Protein AF-A0A2N5T5N6-F1 (afdb_monomer)

Solvent-accessible surface area (backbone atoms only — not comparable to full-atom values): 8815 Å² total; per-residue (Å²): 137,84,84,82,79,84,89,79,80,80,78,69,51,73,65,47,56,60,68,66,46,75,82,72,78,48,82,56,58,62,47,52,54,48,45,58,72,70,73,64,85,73,50,78,61,53,68,69,65,66,60,52,69,63,58,55,35,62,75,42,26,85,84,35,52,71,59,26,54,51,48,46,58,64,70,64,47,75,93,48,69,63,63,57,53,49,49,51,50,44,42,47,51,59,63,67,60,83,49,94,79,66,52,72,66,58,48,51,51,51,34,51,52,53,48,43,59,73,72,62,58,80,47,61,76,92,41,31,66,58,39,53,53,52,59,53,54,65,59,70,81,108

Structure (mmCIF, N/CA/C/O backbone):
data_AF-A0A2N5T5N6-F1
#
_entry.id   AF-A0A2N5T5N6-F1
#
loop_
_atom_site.group_PDB
_atom_site.id
_atom_site.type_symbol
_atom_site.label_atom_id
_atom_site.label_alt_id
_atom_site.label_comp_id
_atom_site.label_asym_id
_atom_site.label_entity_id
_atom_site.label_seq_id
_atom_site.pdbx_PDB_ins_code
_atom_site.Cartn_x
_atom_site.Cartn_y
_atom_site.Cartn_z
_atom_site.occupancy
_atom_site.B_iso_or_equiv
_atom_site.auth_seq_id
_atom_site.auth_comp_id
_atom_site.auth_asym_id
_atom_site.auth_atom_id
_atom_site.pdbx_PDB_model_num
ATOM 1 N N . MET A 1 1 ? 8.118 60.841 33.331 1.00 36.66 1 MET A N 1
ATOM 2 C CA . MET A 1 1 ? 7.098 59.845 33.712 1.00 36.66 1 MET A CA 1
ATOM 3 C C . MET A 1 1 ? 7.706 58.481 33.423 1.00 36.66 1 MET A C 1
ATOM 5 O O . MET A 1 1 ? 7.815 58.103 32.266 1.00 36.66 1 MET A O 1
ATOM 9 N N . VAL A 1 2 ? 8.287 57.863 34.452 1.00 37.25 2 VAL A N 1
ATOM 10 C CA . VAL A 1 2 ? 9.005 56.582 34.370 1.00 37.25 2 VAL A CA 1
ATOM 11 C C . VAL A 1 2 ? 7.956 55.481 34.451 1.00 37.25 2 VAL A C 1
ATOM 13 O O . VAL A 1 2 ? 7.174 55.461 35.395 1.00 37.25 2 VAL A O 1
ATOM 16 N N . ILE A 1 3 ? 7.891 54.627 33.433 1.00 42.53 3 ILE A N 1
ATOM 17 C CA . ILE A 1 3 ? 7.016 53.455 33.437 1.00 42.53 3 ILE A CA 1
ATOM 18 C C . ILE A 1 3 ? 7.839 52.313 34.024 1.00 42.53 3 ILE A C 1
ATOM 20 O O . ILE A 1 3 ? 8.771 51.820 33.392 1.00 42.53 3 ILE A O 1
ATOM 24 N N . GLU A 1 4 ? 7.523 51.952 35.263 1.00 42.72 4 GLU A N 1
ATOM 25 C CA . GLU A 1 4 ? 8.100 50.798 35.944 1.00 42.72 4 GLU A CA 1
ATOM 26 C C . GLU A 1 4 ? 7.680 49.502 35.234 1.00 42.72 4 GLU A C 1
ATOM 28 O O . GLU A 1 4 ? 6.503 49.285 34.935 1.00 42.72 4 GLU A O 1
ATOM 33 N N . LYS A 1 5 ? 8.664 48.641 34.951 1.00 43.38 5 LYS A N 1
ATOM 34 C CA . LYS A 1 5 ? 8.473 47.301 34.384 1.00 43.38 5 LYS A CA 1
ATOM 35 C C . LYS A 1 5 ? 8.088 46.334 35.518 1.00 43.38 5 LYS A C 1
ATOM 37 O O . LYS A 1 5 ? 8.845 46.245 36.483 1.00 43.38 5 LYS A O 1
ATOM 42 N N . PRO A 1 6 ? 6.967 45.592 35.424 1.00 53.38 6 PRO A N 1
ATOM 43 C CA . PRO A 1 6 ? 6.570 44.658 36.473 1.00 53.38 6 PRO A CA 1
ATOM 44 C C . PRO A 1 6 ? 7.545 43.464 36.567 1.00 53.38 6 PRO A C 1
ATOM 46 O O . PRO A 1 6 ? 8.034 42.996 35.533 1.00 53.38 6 PRO A O 1
ATOM 49 N N . PRO A 1 7 ? 7.833 42.953 37.780 1.00 51.59 7 PRO A N 1
ATOM 50 C CA . PRO A 1 7 ? 8.706 41.805 37.982 1.00 51.59 7 PRO A CA 1
ATOM 51 C C . PRO A 1 7 ? 7.898 40.500 37.942 1.00 51.59 7 PRO A C 1
ATOM 53 O O . PRO A 1 7 ? 6.912 40.360 38.662 1.00 51.59 7 PRO A O 1
ATOM 56 N N . GLY A 1 8 ? 8.340 39.520 37.150 1.00 46.41 8 GLY A N 1
ATOM 57 C CA . GLY A 1 8 ? 7.855 38.141 37.278 1.00 46.41 8 GLY A CA 1
ATOM 58 C C . GLY A 1 8 ? 7.792 37.347 35.975 1.00 46.41 8 GLY A C 1
ATOM 59 O O . GLY A 1 8 ? 6.842 37.493 35.220 1.00 46.41 8 GLY A O 1
ATOM 60 N N . ALA A 1 9 ? 8.788 36.472 35.796 1.00 52.00 9 ALA A N 1
ATOM 61 C CA . ALA A 1 9 ? 8.802 35.262 34.964 1.00 52.00 9 ALA A CA 1
ATOM 62 C C . ALA A 1 9 ? 8.437 35.405 33.469 1.00 52.00 9 ALA A C 1
ATOM 64 O O . ALA A 1 9 ? 7.303 35.200 33.047 1.00 52.00 9 ALA A O 1
ATOM 65 N N . GLU A 1 10 ? 9.460 35.637 32.645 1.00 56.22 10 GLU A N 1
ATOM 66 C CA . GLU A 1 10 ? 9.452 35.217 31.239 1.00 56.22 10 GLU A CA 1
ATOM 67 C C . GLU A 1 10 ? 9.264 33.683 31.200 1.00 56.22 10 GLU A C 1
ATOM 69 O O . GLU A 1 10 ? 10.015 32.993 31.899 1.00 56.22 10 GLU A O 1
ATOM 74 N N . PRO A 1 11 ? 8.321 33.106 30.429 1.00 50.06 11 PRO A N 1
ATOM 75 C CA . PRO A 1 11 ? 8.304 31.665 30.225 1.00 50.06 11 PRO A CA 1
ATOM 76 C C . PRO A 1 11 ? 9.549 31.288 29.417 1.00 50.06 11 PRO A C 1
ATOM 78 O O . PRO A 1 11 ? 9.634 31.489 28.203 1.00 50.06 11 PRO A O 1
ATOM 81 N N . ALA A 1 12 ? 10.551 30.788 30.132 1.00 61.00 12 ALA A N 1
ATOM 82 C CA . ALA A 1 12 ? 11.752 30.231 29.558 1.00 61.00 12 ALA A CA 1
ATOM 83 C C . ALA A 1 12 ? 11.351 28.976 28.782 1.00 61.00 12 ALA A C 1
ATOM 85 O O . ALA A 1 12 ? 10.995 27.969 29.366 1.00 61.00 12 ALA A O 1
ATOM 86 N N . SER A 1 13 ? 11.448 29.016 27.457 1.00 69.38 13 SER A N 1
ATOM 87 C CA . SER A 1 13 ? 11.182 27.875 26.575 1.00 69.38 13 SER A CA 1
ATOM 88 C C . SER A 1 13 ? 9.706 27.573 26.289 1.00 69.38 13 SER A C 1
ATOM 90 O O . SER A 1 13 ? 8.834 27.523 27.152 1.00 69.38 13 SER A O 1
ATOM 92 N N . ILE A 1 14 ? 9.459 27.250 25.017 1.00 63.78 14 ILE A N 1
ATOM 93 C CA . ILE A 1 14 ? 8.209 26.665 24.509 1.00 63.78 14 ILE A CA 1
ATOM 94 C C . ILE A 1 14 ? 7.815 25.418 25.317 1.00 63.78 14 ILE A C 1
ATOM 96 O O . ILE A 1 14 ? 6.632 25.127 25.464 1.00 63.78 14 ILE A O 1
ATOM 100 N N . LEU A 1 15 ? 8.794 24.697 25.870 1.00 71.12 15 LEU A N 1
ATOM 101 C CA . LEU A 1 15 ? 8.555 23.529 26.715 1.00 71.12 15 LEU A CA 1
ATOM 102 C C . LEU A 1 15 ? 7.877 23.889 28.043 1.00 71.12 15 LEU A C 1
ATOM 104 O O . LEU A 1 15 ? 6.982 23.154 28.449 1.00 71.12 15 LEU A O 1
ATOM 108 N N . ASP A 1 16 ? 8.210 25.024 28.665 1.00 67.75 16 ASP A N 1
ATOM 109 C CA . ASP A 1 16 ? 7.529 25.479 29.887 1.00 67.75 16 ASP A CA 1
ATOM 110 C C . ASP A 1 16 ? 6.111 25.965 29.583 1.00 67.75 16 ASP A C 1
ATOM 112 O O . ASP A 1 16 ? 5.202 25.755 30.386 1.00 67.75 16 ASP A O 1
ATOM 116 N N . LEU A 1 17 ? 5.888 26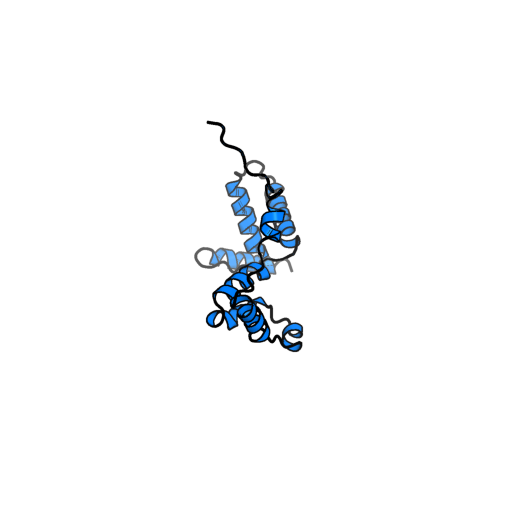.548 28.399 1.00 67.25 17 LEU A N 1
ATOM 117 C CA . LEU A 1 17 ? 4.550 26.920 27.929 1.00 67.25 17 LEU A CA 1
ATOM 118 C C . LEU A 1 17 ? 3.666 25.680 27.708 1.00 67.25 17 LEU A C 1
ATOM 120 O O . LEU A 1 17 ? 2.494 25.677 28.079 1.00 67.25 17 LEU A O 1
ATOM 124 N N . LEU A 1 18 ? 4.232 24.621 27.120 1.00 66.75 18 LEU A N 1
ATOM 125 C CA . LEU A 1 18 ? 3.540 23.350 26.897 1.00 66.75 18 LEU A CA 1
ATOM 126 C C . LEU A 1 18 ? 3.300 22.589 28.207 1.00 66.75 18 LEU A C 1
ATOM 128 O O . LEU A 1 18 ? 2.238 21.997 28.371 1.00 66.75 18 LEU A O 1
ATOM 132 N N . ALA A 1 19 ? 4.253 22.628 29.141 1.00 70.62 19 ALA A N 1
ATOM 133 C CA . ALA A 1 19 ? 4.139 21.981 30.447 1.00 70.62 19 ALA A CA 1
ATOM 134 C C . ALA A 1 19 ? 3.182 22.719 31.397 1.00 70.62 19 ALA A C 1
ATOM 136 O O . ALA A 1 19 ? 2.506 22.087 32.205 1.00 70.62 19 ALA A O 1
ATOM 137 N N . SER A 1 20 ? 3.099 24.049 31.283 1.00 59.50 20 SER A N 1
ATOM 138 C CA . SER A 1 20 ? 2.166 24.882 32.052 1.00 59.50 20 SER A CA 1
ATOM 139 C C . SER A 1 20 ? 0.759 24.889 31.469 1.00 59.50 20 SER A C 1
ATOM 141 O O . SER A 1 20 ? -0.137 25.455 32.089 1.00 59.50 20 SER A O 1
ATOM 143 N N . HIS A 1 21 ? 0.546 24.284 30.295 1.00 61.56 21 HIS A N 1
ATOM 144 C CA . HIS A 1 21 ? -0.795 24.014 29.812 1.00 61.56 21 HIS A CA 1
ATOM 145 C C . HIS A 1 21 ? -1.385 22.944 30.735 1.00 61.56 21 HIS A C 1
ATOM 147 O O . HIS A 1 21 ? -0.949 21.790 30.672 1.00 61.56 21 HIS A O 1
ATOM 153 N N . PRO A 1 22 ? -2.354 23.277 31.610 1.00 47.81 22 PRO A N 1
ATOM 154 C CA . PRO A 1 22 ? -3.086 22.221 32.272 1.00 47.81 22 PRO A CA 1
ATOM 155 C C . PRO A 1 22 ? -3.689 21.398 31.144 1.00 47.81 22 PRO A C 1
ATOM 157 O O . PRO A 1 22 ? -4.334 21.951 30.250 1.00 47.81 22 PRO A O 1
ATOM 160 N N . HIS A 1 23 ? -3.422 20.092 31.145 1.00 52.78 23 HIS A N 1
ATOM 161 C CA . HIS A 1 23 ? -4.158 19.161 30.315 1.00 52.78 23 HIS A CA 1
ATOM 162 C C . HIS A 1 23 ? -5.612 19.324 30.739 1.00 52.78 23 HIS A C 1
ATOM 164 O O . HIS A 1 23 ? -6.061 18.787 31.751 1.00 52.78 23 HIS A O 1
ATOM 170 N N . GLN A 1 24 ? -6.326 20.200 30.039 1.00 45.50 24 GLN A N 1
ATOM 171 C CA . GLN A 1 24 ? -7.753 20.309 30.147 1.00 45.50 24 GLN A CA 1
ATOM 172 C C . GLN A 1 24 ? -8.209 19.014 29.508 1.00 45.50 24 GLN A C 1
ATOM 174 O O . GLN A 1 24 ? -8.362 18.958 28.290 1.00 45.50 24 GLN A O 1
ATOM 179 N N . SER A 1 25 ? -8.303 17.963 30.329 1.00 48.91 25 SER A N 1
ATOM 180 C CA . SER A 1 25 ? -8.919 16.693 29.991 1.00 48.91 25 SER A CA 1
ATOM 181 C C . SER A 1 25 ? -10.340 17.017 29.590 1.00 48.91 25 SER A C 1
ATOM 183 O O . SER A 1 25 ? -11.276 17.070 30.391 1.00 48.91 25 SER A O 1
ATOM 185 N N . THR A 1 26 ? -10.475 17.400 28.328 1.00 38.91 26 THR A N 1
ATOM 186 C CA . THR A 1 26 ? -11.751 17.711 27.735 1.00 38.91 26 THR A CA 1
ATOM 187 C C . THR A 1 26 ? -12.543 16.408 27.752 1.00 38.91 26 THR A C 1
ATOM 189 O O . THR A 1 26 ? -11.965 15.319 27.668 1.00 38.91 26 THR A O 1
ATOM 192 N N . PRO A 1 27 ? -13.880 16.462 27.779 1.00 44.72 27 PRO A N 1
ATOM 193 C CA . PRO A 1 27 ? -14.725 15.273 27.652 1.00 44.72 27 PRO A CA 1
ATOM 194 C C . PRO A 1 27 ? -14.452 14.399 26.403 1.00 44.72 27 PRO A C 1
ATOM 196 O O . PRO A 1 27 ? -15.130 13.392 26.207 1.00 44.72 27 PRO A O 1
ATOM 199 N N . GLN A 1 28 ? -13.512 14.781 25.527 1.00 49.84 28 GLN A N 1
ATOM 200 C CA . GLN A 1 28 ? -13.054 14.014 24.375 1.00 49.84 28 GLN A CA 1
ATOM 201 C C . GLN A 1 28 ? -12.043 12.907 24.710 1.00 49.84 28 GLN A C 1
ATOM 203 O O . GLN A 1 28 ? -12.097 11.880 24.039 1.00 49.84 28 GLN A O 1
ATOM 208 N N . GLU A 1 29 ? -11.192 13.031 25.735 1.00 53.16 29 GLU A N 1
ATOM 209 C CA . GLU A 1 29 ? -10.265 11.944 26.126 1.00 53.16 29 GLU A CA 1
ATOM 210 C C . GLU A 1 29 ? -11.034 10.681 26.516 1.00 53.16 29 GLU A C 1
ATOM 212 O O . GLU A 1 29 ? -10.782 9.599 25.987 1.00 53.16 29 GLU A O 1
ATOM 217 N N . ASN A 1 30 ? -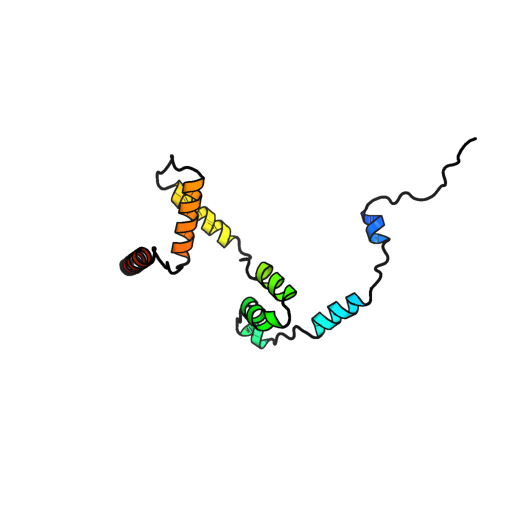12.101 10.859 27.296 1.00 59.44 30 ASN A N 1
ATOM 218 C CA . ASN A 1 30 ? -13.025 9.787 27.652 1.00 59.44 30 ASN A CA 1
ATOM 219 C C . ASN A 1 30 ? -13.737 9.193 26.427 1.00 59.44 30 ASN A C 1
ATOM 221 O O . ASN A 1 30 ? -14.087 8.018 26.439 1.00 59.44 30 ASN A O 1
ATOM 225 N N . LYS A 1 31 ? -13.947 9.971 25.353 1.00 60.34 31 LYS A N 1
ATOM 226 C CA . LYS A 1 31 ? -14.541 9.469 24.101 1.00 60.34 31 LYS A CA 1
ATOM 227 C C . LYS A 1 31 ? -13.546 8.666 23.284 1.00 60.34 31 LYS A C 1
ATOM 229 O O . LYS A 1 31 ? -13.945 7.646 22.740 1.00 60.34 31 LYS A O 1
ATOM 234 N N . VAL A 1 32 ? -12.290 9.102 23.189 1.00 64.94 32 VAL A N 1
ATOM 235 C CA . VAL A 1 32 ? -11.244 8.351 22.480 1.00 64.94 32 VAL A CA 1
ATOM 236 C C . VAL A 1 32 ? -10.974 7.045 23.212 1.00 64.94 32 VAL A C 1
ATOM 238 O O . VAL A 1 32 ? -10.994 5.990 22.591 1.00 64.94 32 VAL A O 1
ATOM 241 N N . GLU A 1 33 ? -10.815 7.084 24.533 1.00 64.38 33 GLU A N 1
ATOM 242 C CA . GLU A 1 33 ? -10.560 5.887 25.329 1.00 64.38 33 GLU A CA 1
ATOM 243 C C . GLU A 1 33 ? -11.771 4.936 25.340 1.00 64.38 33 GLU A C 1
ATOM 245 O O . GLU A 1 33 ? -11.609 3.725 25.172 1.00 64.38 33 GLU A O 1
ATOM 250 N N . ALA A 1 34 ? -12.999 5.467 25.426 1.00 64.94 34 ALA A N 1
ATOM 251 C CA . ALA A 1 34 ? -14.216 4.673 25.260 1.00 64.94 34 ALA A CA 1
ATOM 252 C C . ALA A 1 34 ? -14.352 4.106 23.843 1.00 64.94 34 ALA A C 1
ATOM 254 O O . ALA A 1 34 ? -14.768 2.964 23.691 1.00 64.94 34 ALA A O 1
ATOM 255 N N . PHE A 1 35 ? -13.975 4.855 22.806 1.00 62.22 35 PHE A N 1
ATOM 256 C CA . PHE A 1 35 ? -13.989 4.391 21.420 1.00 62.22 35 PHE A CA 1
ATOM 257 C C . PHE A 1 35 ? -12.953 3.285 21.193 1.00 62.22 35 PHE A C 1
ATOM 259 O O . PHE A 1 35 ? -13.282 2.258 20.606 1.00 62.22 35 PHE A O 1
ATOM 266 N N . LEU A 1 36 ? -11.739 3.431 21.732 1.00 64.00 36 LEU A N 1
ATOM 267 C CA . LEU A 1 36 ? -10.698 2.401 21.694 1.00 64.00 36 LEU A CA 1
ATOM 268 C C . LEU A 1 36 ? -11.131 1.135 22.453 1.00 64.00 36 LEU A C 1
ATOM 270 O O . LEU A 1 36 ? -10.952 0.031 21.940 1.00 64.00 36 LEU A O 1
ATOM 274 N N . LYS A 1 37 ? -11.776 1.278 23.621 1.00 62.34 37 LYS A N 1
ATOM 275 C CA . LYS A 1 37 ? -12.361 0.152 24.377 1.00 62.34 37 LYS A CA 1
ATOM 276 C C . LYS A 1 37 ? -13.571 -0.486 23.689 1.00 62.34 37 LYS A C 1
ATOM 278 O O . LYS A 1 37 ? -13.776 -1.692 23.828 1.00 62.34 37 LYS A O 1
ATOM 283 N N . ALA A 1 38 ? -14.387 0.297 22.986 1.00 59.66 38 ALA A N 1
ATOM 284 C CA . ALA A 1 38 ? -15.633 -0.169 22.383 1.00 59.66 38 ALA A CA 1
ATOM 285 C C . ALA A 1 38 ? -15.448 -0.765 20.980 1.00 59.66 38 ALA A C 1
ATOM 287 O O . ALA A 1 38 ? -16.185 -1.682 20.626 1.00 59.66 38 ALA A O 1
ATOM 288 N N . CYS A 1 39 ? -14.493 -0.274 20.182 1.00 53.69 39 CYS A N 1
ATOM 289 C CA . CYS A 1 39 ? -14.520 -0.474 18.727 1.00 53.69 39 CYS A CA 1
ATOM 290 C C . CYS A 1 39 ? -13.429 -1.375 18.135 1.00 53.69 39 CYS A C 1
ATOM 292 O O . CYS A 1 39 ? -13.481 -1.635 16.939 1.00 53.69 39 CYS A O 1
ATOM 294 N N . LEU A 1 40 ? -12.473 -1.904 18.906 1.00 61.16 40 LEU A N 1
ATOM 295 C CA . LEU A 1 40 ? -11.410 -2.757 18.348 1.00 61.16 40 LEU A CA 1
ATOM 296 C C . LEU A 1 40 ? -11.188 -4.027 19.178 1.00 61.16 40 LEU A C 1
ATOM 298 O O . LEU A 1 40 ? -10.097 -4.296 19.677 1.00 61.16 40 LEU A O 1
ATOM 302 N N . LYS A 1 41 ? -12.239 -4.838 19.331 1.00 58.44 41 LYS A N 1
ATOM 303 C CA . LYS A 1 41 ? -12.095 -6.202 19.858 1.00 58.44 41 LYS A CA 1
ATOM 304 C C . LYS A 1 41 ? -11.540 -7.109 18.762 1.00 58.44 41 LYS A C 1
ATOM 306 O O . LYS A 1 41 ? -12.299 -7.792 18.088 1.00 58.44 41 LYS A O 1
ATOM 311 N N . PHE A 1 42 ? -10.223 -7.112 18.586 1.00 57.69 42 PHE A N 1
ATOM 312 C CA . PHE A 1 42 ? -9.565 -8.148 17.793 1.00 57.69 42 PHE A CA 1
ATOM 313 C C . PHE A 1 42 ? -9.552 -9.442 18.605 1.00 57.69 42 PHE A C 1
ATOM 315 O O . PHE A 1 42 ? -8.973 -9.487 19.694 1.00 57.69 42 PHE A O 1
ATOM 322 N N . SER A 1 43 ? -10.183 -10.504 18.104 1.00 57.44 43 SER A N 1
ATOM 323 C CA . SER A 1 43 ? -10.002 -11.818 18.720 1.00 57.44 43 SER A CA 1
ATOM 324 C C . SER A 1 43 ? -8.554 -12.272 18.511 1.00 57.44 43 SER A C 1
ATOM 326 O O . SER A 1 43 ? -8.009 -12.152 17.411 1.00 57.44 43 SER A O 1
ATOM 328 N N . SER A 1 44 ? -7.927 -12.875 19.527 1.00 58.09 44 SER A N 1
ATOM 329 C CA . SER A 1 44 ? -6.600 -13.505 19.389 1.00 58.09 44 SER A CA 1
ATOM 330 C C . SER A 1 44 ? -6.542 -14.536 18.249 1.00 58.09 44 SER A C 1
ATOM 332 O O . SER A 1 44 ? -5.459 -14.868 17.768 1.00 58.09 44 SER A O 1
ATOM 334 N N . GLN A 1 45 ? -7.693 -15.046 17.797 1.00 56.50 45 GLN A N 1
ATOM 335 C CA . GLN A 1 45 ? -7.812 -15.921 16.629 1.00 56.50 45 GLN A CA 1
ATOM 336 C C . GLN A 1 45 ? -7.734 -15.160 15.292 1.00 56.50 45 GLN A C 1
ATOM 338 O O . GLN A 1 45 ? -7.102 -15.665 14.369 1.00 56.50 45 GLN A O 1
ATOM 343 N N . GLU A 1 46 ? -8.277 -13.941 15.181 1.00 57.03 46 GLU A N 1
ATOM 344 C CA . GLU A 1 46 ? -8.174 -13.106 13.966 1.00 57.03 46 GLU A CA 1
ATOM 345 C C . GLU A 1 46 ? -6.734 -12.648 13.714 1.00 57.03 46 GLU A C 1
ATOM 347 O O . GLU A 1 46 ? -6.276 -12.628 12.572 1.00 57.03 46 GLU A O 1
ATOM 352 N N . ILE A 1 47 ? -5.988 -12.382 14.791 1.00 58.09 47 ILE A N 1
ATOM 353 C CA . ILE A 1 47 ? -4.552 -12.073 14.735 1.00 58.09 47 ILE A CA 1
ATOM 354 C C . ILE A 1 47 ? -3.753 -13.303 14.260 1.00 58.09 47 ILE A C 1
ATOM 356 O O . ILE A 1 47 ? -2.816 -13.176 13.471 1.00 58.09 47 ILE A O 1
ATOM 360 N N . LYS A 1 48 ? -4.143 -14.514 14.690 1.00 57.03 48 LYS A N 1
ATOM 361 C CA . LYS A 1 48 ? -3.510 -15.781 14.273 1.00 57.03 48 LYS A CA 1
ATOM 362 C C . LYS A 1 48 ? -3.844 -16.191 12.837 1.00 57.03 48 LYS A C 1
ATOM 364 O O . LYS A 1 48 ? -3.016 -16.828 12.191 1.00 57.03 48 LYS A O 1
ATOM 369 N N . LEU A 1 49 ? -5.018 -15.822 12.325 1.00 56.53 49 LEU A N 1
ATOM 370 C CA . LEU A 1 49 ? -5.502 -16.209 10.993 1.00 56.53 49 LEU A CA 1
ATOM 371 C C . LEU A 1 49 ? -4.807 -15.480 9.830 1.00 56.53 49 LEU A C 1
ATOM 373 O O . LEU A 1 49 ? -5.167 -15.705 8.678 1.00 56.53 49 LE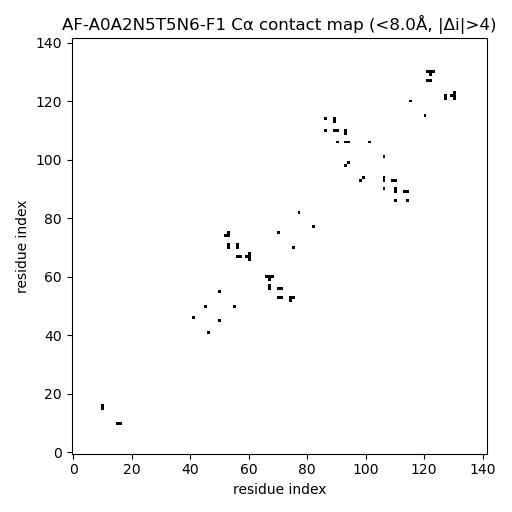U A O 1
ATOM 377 N N . LYS A 1 50 ? -3.801 -14.631 10.097 1.00 54.91 50 LYS A N 1
ATOM 378 C CA . LYS A 1 50 ? -3.131 -13.794 9.083 1.00 54.91 50 LYS A CA 1
ATOM 379 C C . LYS A 1 50 ? -4.122 -13.003 8.221 1.00 54.91 50 LYS A C 1
ATOM 381 O O . LYS A 1 50 ? -3.813 -12.681 7.073 1.00 54.91 50 LYS A O 1
ATOM 386 N N . PHE A 1 51 ? -5.300 -12.661 8.748 1.00 57.56 51 PHE A N 1
ATOM 387 C CA . PHE A 1 51 ? -6.109 -11.643 8.096 1.00 57.56 51 PHE A CA 1
ATOM 388 C C . PHE A 1 51 ? -5.285 -10.366 8.157 1.00 57.56 51 PHE A C 1
ATOM 390 O O . PHE A 1 51 ? -4.996 -9.858 9.241 1.00 57.56 51 PHE A O 1
ATOM 397 N N . THR A 1 52 ? -4.805 -9.900 7.002 1.00 68.62 52 THR A N 1
ATOM 398 C CA . THR A 1 52 ? -4.004 -8.682 6.968 1.00 68.62 52 THR A CA 1
ATOM 399 C C . THR A 1 52 ? -4.855 -7.583 7.605 1.00 68.62 52 THR A C 1
ATOM 401 O O . THR A 1 52 ? -6.018 -7.432 7.220 1.00 68.62 52 THR A O 1
ATOM 404 N N . PRO A 1 53 ? -4.335 -6.821 8.580 1.00 76.75 53 PRO A N 1
ATOM 405 C CA . PRO A 1 53 ? -5.070 -5.726 9.215 1.00 76.75 53 PRO A CA 1
ATOM 406 C C . PRO A 1 53 ? -5.750 -4.795 8.197 1.00 76.75 53 PRO A C 1
ATOM 408 O O . PRO A 1 53 ? -6.859 -4.315 8.412 1.00 76.75 53 PRO A O 1
ATOM 411 N N . LEU A 1 54 ? -5.130 -4.627 7.025 1.00 78.81 54 LEU A N 1
ATOM 412 C CA . LEU A 1 54 ? -5.684 -3.943 5.854 1.00 78.81 54 LEU A CA 1
ATOM 413 C C . LEU A 1 54 ? -7.036 -4.496 5.375 1.00 78.81 54 LEU A C 1
ATOM 415 O O . LEU A 1 54 ? -7.909 -3.715 5.009 1.00 78.81 54 LEU A O 1
ATOM 419 N N . THR A 1 55 ? -7.231 -5.814 5.375 1.00 81.31 55 THR A N 1
ATOM 420 C CA . THR A 1 55 ? -8.497 -6.449 4.975 1.00 81.31 55 THR A CA 1
ATOM 421 C C . THR A 1 55 ? -9.600 -6.166 5.991 1.00 81.31 55 THR A C 1
ATOM 423 O O . THR A 1 55 ? -10.732 -5.876 5.608 1.00 81.31 55 THR A O 1
ATOM 426 N N . TRP A 1 56 ? -9.267 -6.163 7.284 1.00 81.44 56 TRP A N 1
ATOM 427 C CA . TRP A 1 56 ? -10.216 -5.780 8.329 1.00 81.44 56 TRP A CA 1
ATOM 428 C C . TRP A 1 56 ? -10.637 -4.310 8.187 1.00 81.44 56 TRP A C 1
ATOM 430 O O . TRP A 1 56 ? -11.832 -4.010 8.164 1.00 81.44 56 TRP A O 1
ATOM 440 N N . TRP A 1 57 ? -9.677 -3.397 7.989 1.00 85.88 57 TRP A N 1
ATOM 441 C CA . TRP A 1 57 ? -9.961 -1.974 7.752 1.00 85.88 57 TRP A CA 1
ATOM 442 C C . TRP A 1 57 ? -10.735 -1.725 6.458 1.00 85.88 57 TRP A C 1
ATOM 444 O O . TRP A 1 57 ? -11.561 -0.816 6.406 1.00 85.88 57 TRP A O 1
ATOM 454 N N . LYS A 1 58 ? -10.514 -2.547 5.425 1.00 84.69 58 LYS A N 1
ATOM 455 C CA . LYS A 1 58 ? -11.296 -2.511 4.185 1.00 84.69 58 LYS A CA 1
ATOM 456 C C . LYS A 1 58 ? -12.765 -2.855 4.438 1.00 84.69 58 LYS A C 1
ATOM 458 O O . LYS A 1 58 ? -13.630 -2.170 3.906 1.00 84.69 58 LYS A O 1
ATOM 463 N N . ASN A 1 59 ? -13.041 -3.867 5.259 1.00 84.81 59 ASN A N 1
ATOM 464 C CA . ASN A 1 59 ? -14.409 -4.288 5.571 1.00 84.81 59 ASN A CA 1
ATOM 465 C C . ASN A 1 59 ? -15.125 -3.316 6.526 1.00 84.81 59 ASN A C 1
ATOM 467 O O . ASN A 1 59 ? -16.337 -3.160 6.441 1.00 84.81 59 ASN A O 1
ATOM 471 N N . ASN A 1 60 ? -14.382 -2.630 7.401 1.00 82.12 60 ASN A N 1
ATOM 472 C CA . ASN A 1 60 ? -14.927 -1.710 8.409 1.00 82.12 60 ASN A CA 1
ATOM 473 C C . ASN A 1 60 ? -14.839 -0.226 8.007 1.00 82.12 60 ASN A C 1
ATOM 475 O O . ASN A 1 60 ? -15.054 0.660 8.836 1.00 82.12 60 ASN A O 1
ATOM 479 N N . CYS A 1 61 ? -14.533 0.072 6.741 1.00 85.50 61 CYS A N 1
ATOM 480 C CA . CYS A 1 61 ? -14.354 1.449 6.280 1.00 85.50 61 CYS A CA 1
ATOM 481 C C . CYS A 1 61 ? -15.643 2.281 6.344 1.00 85.50 61 CYS A C 1
ATOM 483 O O . CYS A 1 61 ? -15.568 3.484 6.564 1.00 85.50 61 CYS A O 1
ATOM 485 N N . ALA A 1 62 ? -16.814 1.651 6.202 1.00 85.38 62 ALA A N 1
ATOM 486 C CA . ALA A 1 62 ? -18.104 2.328 6.308 1.00 85.38 62 ALA A CA 1
ATOM 487 C C . ALA A 1 62 ? -18.389 2.795 7.744 1.00 85.38 62 ALA A C 1
ATOM 489 O O . ALA A 1 62 ? -18.914 3.886 7.949 1.00 85.38 62 ALA A O 1
ATOM 490 N N . THR A 1 63 ? -17.996 1.992 8.736 1.00 84.94 63 THR A N 1
ATOM 491 C CA . THR A 1 63 ? -18.154 2.313 10.161 1.00 84.94 63 THR A CA 1
ATOM 492 C C . THR A 1 63 ? -17.120 3.341 10.621 1.00 84.94 63 THR A C 1
ATOM 494 O O . THR A 1 63 ? -17.426 4.203 11.443 1.00 84.94 63 THR A O 1
ATOM 497 N N . TYR A 1 64 ? -15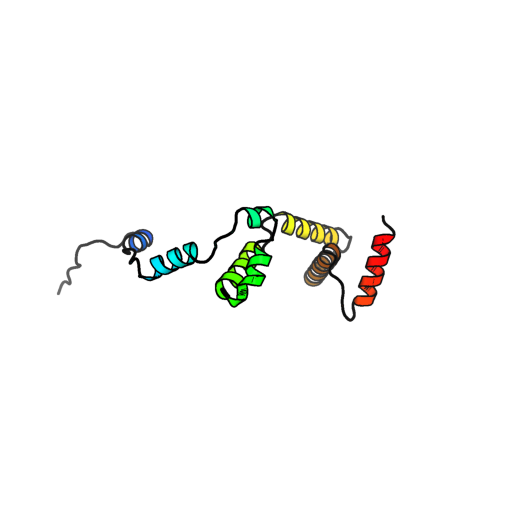.899 3.278 10.075 1.00 83.56 64 TYR A N 1
ATOM 498 C CA . TYR A 1 64 ? -14.770 4.113 10.494 1.00 83.56 64 TYR A CA 1
ATOM 499 C C . TYR A 1 64 ? -14.025 4.733 9.298 1.00 83.56 64 TYR A C 1
ATOM 501 O O . TYR A 1 64 ? -12.869 4.383 9.052 1.00 83.56 64 TYR A O 1
ATOM 509 N N . PRO A 1 65 ? -14.628 5.675 8.553 1.00 83.62 65 PRO A N 1
ATOM 510 C CA . PRO A 1 65 ? -14.063 6.175 7.296 1.00 83.62 65 PRO A CA 1
ATOM 511 C C . PRO A 1 65 ? -12.704 6.864 7.479 1.00 83.62 65 PRO A C 1
ATOM 513 O O . PRO A 1 65 ? -11.733 6.516 6.806 1.00 83.62 65 PRO A O 1
ATOM 516 N N . THR A 1 66 ? -12.599 7.780 8.446 1.00 85.69 66 THR A N 1
ATOM 517 C CA . THR A 1 66 ? -11.356 8.518 8.727 1.00 85.69 66 THR A CA 1
ATOM 518 C C . THR A 1 66 ? -10.245 7.594 9.221 1.00 85.69 66 THR A C 1
ATOM 520 O O . THR A 1 66 ? -9.100 7.684 8.781 1.00 85.69 66 THR A O 1
ATOM 523 N N . LEU A 1 67 ? -10.584 6.661 10.113 1.00 84.50 67 LEU A N 1
ATOM 524 C CA . LEU A 1 67 ? -9.602 5.773 10.728 1.00 84.50 67 LEU A CA 1
ATOM 525 C C . LEU A 1 67 ? -9.140 4.683 9.753 1.00 84.50 67 LEU A C 1
ATOM 527 O O . LEU A 1 67 ? -7.953 4.379 9.698 1.00 84.50 67 LEU A O 1
ATOM 531 N N . ALA A 1 68 ? -10.040 4.170 8.909 1.00 85.31 68 ALA A N 1
ATOM 532 C CA . ALA A 1 68 ? -9.693 3.254 7.828 1.00 85.31 68 ALA A CA 1
ATOM 533 C C . ALA A 1 68 ? -8.773 3.913 6.792 1.00 85.31 68 ALA A C 1
ATOM 535 O O . ALA A 1 68 ? -7.856 3.262 6.287 1.00 85.31 68 ALA A O 1
ATOM 536 N N . GLN A 1 69 ? -8.966 5.201 6.490 1.00 86.75 69 GLN A N 1
ATOM 537 C CA . GLN A 1 69 ? -8.061 5.946 5.612 1.00 86.75 69 GLN A CA 1
ATOM 538 C C . GLN A 1 69 ? -6.653 6.052 6.211 1.00 86.75 69 GLN A C 1
ATOM 540 O O . GLN A 1 69 ? -5.676 5.762 5.519 1.00 86.75 69 GLN A O 1
ATOM 545 N N . MET A 1 70 ? -6.543 6.402 7.495 1.00 87.62 70 MET A N 1
ATOM 546 C CA . MET A 1 70 ? -5.255 6.441 8.196 1.00 87.62 70 MET A CA 1
ATOM 547 C C . MET A 1 70 ? -4.608 5.056 8.244 1.00 87.62 70 MET A C 1
ATOM 549 O O . MET A 1 70 ? -3.454 4.892 7.855 1.00 87.62 70 MET A O 1
ATOM 553 N N . ALA A 1 71 ? -5.362 4.034 8.641 1.00 86.44 71 ALA A N 1
ATOM 554 C CA . ALA A 1 71 ? -4.864 2.670 8.736 1.00 86.44 71 ALA A CA 1
ATOM 555 C C . ALA A 1 71 ? -4.348 2.143 7.392 1.00 86.44 71 ALA A C 1
ATOM 557 O O . ALA A 1 71 ? -3.315 1.481 7.353 1.00 86.44 71 ALA A O 1
ATOM 558 N N . ARG A 1 72 ? -5.004 2.480 6.275 1.00 85.12 72 ARG A N 1
ATOM 559 C CA . ARG A 1 72 ? -4.500 2.157 4.933 1.00 85.12 72 ARG A CA 1
ATOM 560 C C . ARG A 1 72 ? -3.161 2.824 4.628 1.00 85.12 72 ARG A C 1
ATOM 562 O O . ARG A 1 72 ? -2.314 2.175 4.027 1.00 85.12 72 ARG A O 1
ATOM 569 N N . ALA A 1 73 ? -2.966 4.079 5.026 1.00 85.12 73 ALA A N 1
ATOM 570 C CA . ALA A 1 73 ? -1.707 4.787 4.798 1.00 85.12 73 ALA A CA 1
ATOM 571 C C . ALA A 1 73 ? -0.557 4.190 5.627 1.00 85.12 73 ALA A C 1
ATOM 573 O O . ALA A 1 73 ? 0.517 3.926 5.091 1.00 85.12 73 ALA A O 1
ATOM 574 N N . TYR A 1 74 ? -0.797 3.916 6.912 1.00 83.00 74 TYR A N 1
ATOM 575 C CA . TYR A 1 74 ? 0.241 3.419 7.820 1.00 83.00 74 TYR A CA 1
ATOM 576 C C . TYR A 1 74 ? 0.533 1.926 7.654 1.00 83.00 74 TYR A C 1
ATOM 578 O O . TYR A 1 74 ? 1.692 1.528 7.636 1.00 83.00 74 TYR A O 1
ATOM 586 N N . LEU A 1 75 ? -0.500 1.093 7.506 1.00 80.50 75 LEU A N 1
ATOM 587 C CA . LEU A 1 75 ? -0.348 -0.364 7.395 1.00 80.50 75 LEU A CA 1
ATOM 588 C C . LEU A 1 75 ? -0.110 -0.819 5.951 1.00 80.50 75 LEU A C 1
ATOM 590 O O . LEU A 1 75 ? 0.363 -1.930 5.735 1.00 80.50 75 LEU A O 1
ATOM 594 N N . GLY A 1 76 ? -0.468 0.011 4.965 1.00 72.69 76 GLY A N 1
ATOM 595 C CA . GLY A 1 76 ? -0.203 -0.243 3.546 1.00 72.69 76 GLY A CA 1
ATOM 596 C C . GLY A 1 76 ? 1.239 0.044 3.143 1.00 72.69 76 GLY A C 1
ATOM 597 O O . GLY A 1 76 ? 1.703 -0.475 2.129 1.00 72.69 76 GLY A O 1
ATOM 598 N N . CYS A 1 77 ? 1.962 0.838 3.934 1.00 72.38 77 CYS A N 1
ATOM 599 C CA . CYS A 1 77 ? 3.382 1.049 3.727 1.00 72.38 77 CYS A CA 1
ATOM 600 C C . CYS A 1 77 ? 4.149 -0.214 4.142 1.00 72.38 77 CYS A C 1
ATOM 602 O O . CYS A 1 77 ? 4.041 -0.677 5.278 1.00 72.38 77 CYS A O 1
ATOM 604 N N . SER A 1 78 ? 4.931 -0.785 3.224 1.00 63.97 78 SER A N 1
ATOM 605 C CA . SER A 1 78 ? 5.856 -1.863 3.569 1.00 63.97 78 SER A CA 1
ATOM 606 C C . SER A 1 78 ? 6.898 -1.305 4.534 1.00 63.97 78 SER A C 1
ATOM 608 O O . SER A 1 78 ? 7.769 -0.547 4.122 1.00 63.97 78 SER A O 1
ATOM 610 N N . GLY A 1 79 ? 6.840 -1.691 5.809 1.00 64.62 79 GLY A N 1
ATOM 611 C CA . GLY A 1 79 ? 7.795 -1.255 6.835 1.00 64.62 79 GLY A CA 1
ATOM 612 C C . GLY A 1 79 ? 9.219 -1.805 6.668 1.00 64.62 79 GLY A C 1
ATOM 613 O O . GLY A 1 79 ? 9.977 -1.813 7.632 1.00 64.62 79 GLY A O 1
ATOM 614 N N . SER A 1 80 ? 9.587 -2.316 5.489 1.00 65.94 80 SER A N 1
ATOM 615 C CA . SER A 1 80 ? 10.890 -2.929 5.233 1.00 65.94 80 SER A CA 1
ATOM 616 C C . SER A 1 80 ? 11.709 -2.131 4.219 1.00 65.94 80 SER A C 1
ATOM 618 O O . SER A 1 80 ? 11.223 -1.756 3.149 1.00 65.94 80 SER A O 1
ATOM 620 N N . SER A 1 81 ? 12.996 -1.952 4.537 1.00 67.75 81 SER A N 1
ATOM 621 C CA . SER A 1 81 ? 14.032 -1.433 3.624 1.00 67.75 81 SER A CA 1
ATOM 622 C C . SER A 1 81 ? 14.047 -2.172 2.278 1.00 67.75 81 SER A C 1
ATOM 624 O O . SER A 1 81 ? 14.357 -1.587 1.242 1.00 67.75 81 SER A O 1
ATOM 626 N N . CYS A 1 82 ? 13.598 -3.432 2.251 1.00 71.00 82 CYS A N 1
ATOM 627 C CA . CYS A 1 82 ? 13.553 -4.267 1.055 1.00 71.00 82 CYS A CA 1
ATOM 628 C C . CYS A 1 82 ? 12.767 -3.653 -0.117 1.00 71.00 82 CYS A C 1
ATOM 630 O O . CYS A 1 82 ? 13.035 -3.984 -1.270 1.00 71.00 82 CYS A O 1
ATOM 632 N N . ALA A 1 83 ? 11.779 -2.783 0.125 1.00 74.25 83 ALA A N 1
ATOM 633 C CA . ALA A 1 83 ? 11.098 -2.075 -0.966 1.00 74.25 83 ALA A CA 1
ATOM 634 C C . ALA A 1 83 ? 12.037 -1.081 -1.674 1.00 74.25 83 ALA A C 1
ATOM 636 O O . ALA A 1 83 ? 12.077 -1.019 -2.903 1.00 74.25 83 ALA A O 1
ATOM 637 N N . VAL A 1 84 ? 12.836 -0.356 -0.894 1.00 81.31 84 VAL A N 1
ATOM 638 C CA . VAL A 1 84 ? 13.811 0.623 -1.381 1.00 81.31 84 VAL A CA 1
ATOM 639 C C . VAL A 1 84 ? 15.020 -0.083 -2.001 1.00 81.31 84 VAL A C 1
ATOM 641 O O . VAL A 1 84 ? 15.472 0.307 -3.072 1.00 81.31 84 VAL A O 1
ATOM 644 N N . GLU A 1 85 ? 15.488 -1.183 -1.413 1.00 83.69 85 GLU A N 1
ATOM 645 C CA . GLU A 1 85 ? 16.569 -2.012 -1.973 1.00 83.69 85 GLU A CA 1
ATOM 646 C C . GLU A 1 85 ? 16.191 -2.631 -3.319 1.00 83.69 85 GLU A C 1
ATOM 648 O O . GLU A 1 85 ? 16.996 -2.615 -4.254 1.00 83.69 85 GLU A O 1
ATOM 653 N N . ARG A 1 86 ? 14.948 -3.123 -3.459 1.00 83.69 86 ARG A N 1
ATOM 654 C CA . ARG A 1 86 ? 14.424 -3.559 -4.759 1.00 83.69 86 ARG A CA 1
ATOM 655 C C . ARG A 1 86 ? 14.485 -2.408 -5.756 1.00 83.69 86 ARG A C 1
ATOM 657 O O . ARG A 1 86 ? 14.977 -2.615 -6.865 1.00 83.69 86 ARG A O 1
ATOM 664 N N . LEU A 1 87 ? 14.034 -1.210 -5.366 1.00 86.19 87 LEU A N 1
ATOM 665 C CA . LEU A 1 87 ? 14.035 -0.021 -6.227 1.00 86.19 87 LEU A CA 1
ATOM 666 C C . LEU A 1 87 ? 15.439 0.341 -6.699 1.00 86.19 87 LEU A C 1
ATOM 668 O O . LEU A 1 87 ? 15.654 0.483 -7.901 1.00 86.19 87 LEU A O 1
ATOM 672 N N . PHE A 1 88 ? 16.402 0.409 -5.783 1.00 85.94 88 PHE A N 1
ATOM 673 C CA . PHE A 1 88 ? 17.795 0.675 -6.129 1.00 85.94 88 PHE A CA 1
ATOM 674 C C . PHE A 1 88 ? 18.415 -0.436 -6.969 1.00 85.94 88 PHE A C 1
ATOM 676 O O . PHE A 1 88 ? 19.188 -0.138 -7.872 1.00 85.94 88 PHE A O 1
ATOM 683 N N . SER A 1 89 ? 18.040 -1.696 -6.749 1.00 86.25 89 SER A N 1
ATOM 684 C CA . SER A 1 89 ? 18.501 -2.808 -7.588 1.00 86.25 89 SER A CA 1
ATOM 685 C C . SER A 1 89 ? 17.960 -2.700 -9.014 1.00 86.25 89 SER A C 1
ATOM 687 O O . SER A 1 89 ? 18.704 -2.892 -9.968 1.00 86.25 89 SER A O 1
ATOM 689 N N . ALA A 1 90 ? 16.682 -2.348 -9.190 1.00 85.31 90 ALA A N 1
ATOM 690 C CA . ALA A 1 90 ? 16.109 -2.096 -10.515 1.00 85.31 90 ALA A CA 1
ATOM 691 C C . ALA A 1 90 ? 16.717 -0.858 -11.186 1.00 85.31 90 ALA A C 1
ATOM 693 O O . ALA A 1 90 ? 16.988 -0.880 -12.382 1.00 85.31 90 ALA A O 1
ATOM 694 N N . ALA A 1 91 ? 16.956 0.211 -10.425 1.00 86.00 91 ALA A N 1
ATOM 695 C CA . ALA A 1 91 ? 17.651 1.391 -10.922 1.00 86.00 91 ALA A CA 1
ATOM 696 C C . ALA A 1 91 ? 19.078 1.050 -11.348 1.00 86.00 91 ALA A C 1
ATOM 698 O O . ALA A 1 91 ? 19.489 1.425 -12.438 1.00 86.00 91 ALA A O 1
ATOM 699 N N . SER A 1 92 ? 19.804 0.281 -10.538 1.00 85.38 92 SER A N 1
ATOM 700 C CA . SER A 1 92 ? 21.143 -0.200 -10.867 1.00 85.38 92 SER A CA 1
ATOM 701 C C . SER A 1 92 ? 21.138 -1.053 -12.134 1.00 85.38 92 SER A C 1
ATOM 703 O O . SER A 1 92 ? 22.002 -0.846 -12.974 1.00 85.38 92 SER A O 1
ATOM 705 N N . ASP A 1 93 ? 20.154 -1.931 -12.325 1.00 84.25 93 ASP A N 1
ATOM 706 C CA . ASP A 1 93 ? 19.995 -2.738 -13.543 1.00 84.25 93 ASP A CA 1
ATOM 707 C C . ASP A 1 93 ? 19.813 -1.849 -14.792 1.00 84.25 93 ASP A C 1
ATOM 709 O O . ASP A 1 93 ? 20.563 -1.947 -15.766 1.00 84.25 93 ASP A O 1
ATOM 713 N N . VAL A 1 94 ? 18.904 -0.867 -14.717 1.00 83.38 94 VAL A N 1
ATOM 714 C CA . VAL A 1 94 ? 18.675 0.116 -15.792 1.00 83.38 94 VAL A CA 1
ATOM 715 C C . VAL A 1 94 ? 19.938 0.942 -16.074 1.00 83.38 94 VAL A C 1
ATOM 717 O O . VAL A 1 94 ? 20.323 1.082 -17.234 1.00 83.38 94 VAL A O 1
ATOM 720 N N . CYS A 1 95 ? 20.620 1.438 -15.039 1.00 80.00 95 CYS A N 1
ATOM 721 C CA . CYS A 1 95 ? 21.844 2.238 -15.161 1.00 80.00 95 CYS A CA 1
ATOM 722 C C . CYS A 1 95 ? 23.046 1.431 -15.677 1.00 80.00 95 CYS A C 1
ATOM 724 O O . CYS A 1 95 ? 23.861 1.955 -16.435 1.00 80.00 95 CYS A O 1
ATOM 726 N N . SER A 1 96 ? 23.170 0.167 -15.263 1.00 74.69 96 SER A N 1
ATOM 727 C CA . SER A 1 96 ? 24.294 -0.716 -15.609 1.00 74.69 96 SER A CA 1
ATOM 728 C C . SER A 1 96 ? 24.179 -1.252 -17.033 1.00 74.69 96 SER A C 1
ATOM 730 O O . SER A 1 96 ? 25.191 -1.598 -17.644 1.00 74.69 96 SER A O 1
ATOM 732 N N . SER A 1 97 ? 22.965 -1.282 -17.595 1.00 67.00 97 SER A N 1
ATOM 733 C CA . SER A 1 97 ? 22.676 -1.729 -18.960 1.00 67.00 97 SER A CA 1
ATOM 734 C C . SER A 1 97 ? 23.176 -0.757 -20.048 1.00 67.00 97 SER A C 1
ATOM 736 O O . SER A 1 97 ? 22.419 -0.326 -20.902 1.00 67.00 97 SER A O 1
ATOM 738 N N . ARG A 1 98 ? 24.465 -0.386 -20.043 1.00 58.22 98 ARG A N 1
ATOM 739 C CA . ARG A 1 98 ? 25.216 0.278 -21.141 1.00 58.22 98 ARG A CA 1
ATOM 740 C C . ARG A 1 98 ? 24.542 1.499 -21.805 1.00 58.22 98 ARG A C 1
ATOM 742 O O . ARG A 1 98 ? 24.901 1.873 -22.919 1.00 58.22 98 ARG A O 1
ATOM 749 N N . GLN A 1 99 ? 23.603 2.144 -21.120 1.00 59.94 99 GLN A N 1
ATOM 750 C CA . GLN A 1 99 ? 22.768 3.236 -21.618 1.00 59.94 99 GLN A CA 1
ATOM 751 C C . GLN A 1 99 ? 23.174 4.566 -20.966 1.00 59.94 99 GLN A C 1
ATOM 753 O O . GLN A 1 99 ? 22.343 5.300 -20.436 1.00 59.94 99 GLN A O 1
ATOM 758 N N . GLY A 1 100 ? 24.468 4.902 -21.023 1.00 60.50 100 GLY A N 1
ATOM 759 C CA . GLY A 1 100 ? 25.050 6.126 -20.441 1.00 60.50 100 GLY A CA 1
ATOM 760 C C . GLY A 1 100 ? 24.558 7.458 -21.036 1.00 60.50 100 GLY A C 1
ATOM 761 O O . GLY A 1 100 ? 25.210 8.477 -20.846 1.00 60.50 100 GLY A O 1
ATOM 762 N N . GLY A 1 101 ? 23.440 7.458 -21.768 1.00 71.94 101 GLY A N 1
ATOM 763 C CA . GLY A 1 101 ? 22.828 8.628 -22.397 1.00 71.94 101 GLY A CA 1
ATOM 764 C C . GLY A 1 101 ? 21.316 8.743 -22.180 1.00 71.94 101 GLY A C 1
ATOM 765 O O . GLY A 1 101 ? 20.668 9.513 -22.886 1.00 71.94 101 GLY A O 1
ATOM 766 N N . LEU A 1 102 ? 20.722 7.980 -21.255 1.00 80.06 102 LEU A N 1
ATOM 767 C CA . LEU A 1 102 ? 19.307 8.162 -20.930 1.00 80.06 102 LEU A CA 1
ATOM 768 C C . LEU A 1 102 ? 19.086 9.464 -20.163 1.00 80.06 102 LEU A C 1
ATOM 770 O O . LEU A 1 102 ? 19.803 9.787 -19.218 1.00 80.06 102 LEU A O 1
ATOM 774 N N . LEU A 1 103 ? 18.025 10.176 -20.534 1.00 85.19 103 LEU A N 1
ATOM 775 C CA . LEU A 1 103 ? 17.533 11.294 -19.743 1.00 85.19 103 LEU A CA 1
ATOM 776 C C . LEU A 1 103 ? 16.985 10.766 -18.397 1.00 85.19 103 LEU A C 1
ATOM 778 O O . LEU A 1 103 ? 16.362 9.697 -18.381 1.00 85.19 103 LEU A O 1
ATOM 782 N N . PRO A 1 104 ? 17.135 11.499 -17.276 1.00 84.44 104 PRO A N 1
ATOM 783 C CA . PRO A 1 104 ? 16.630 11.065 -15.968 1.00 84.44 104 PRO A CA 1
ATOM 784 C C . PRO A 1 104 ? 15.134 10.709 -15.948 1.00 84.44 104 PRO A C 1
ATOM 786 O O . PRO A 1 104 ? 14.713 9.802 -15.224 1.00 84.44 104 PRO A O 1
ATOM 789 N N . SER A 1 105 ? 14.323 11.377 -16.775 1.00 86.50 105 SER A N 1
ATOM 790 C CA . SER A 1 105 ? 12.906 11.038 -16.950 1.00 86.50 105 SER A CA 1
ATOM 791 C C . SER A 1 105 ? 12.733 9.643 -17.555 1.00 86.50 105 SER A C 1
ATOM 793 O O . SER A 1 105 ? 12.008 8.817 -17.003 1.00 86.50 105 SER A O 1
ATOM 795 N N . THR A 1 106 ? 13.456 9.330 -18.633 1.00 86.81 106 THR A N 1
ATOM 796 C CA . THR A 1 106 ? 13.432 8.012 -19.281 1.00 86.81 106 THR A CA 1
ATOM 797 C C . THR A 1 106 ? 13.904 6.912 -18.334 1.00 86.81 106 THR A C 1
ATOM 799 O O . THR A 1 106 ? 13.273 5.860 -18.259 1.00 86.81 106 THR A O 1
ATOM 802 N N . MET A 1 107 ? 14.950 7.166 -17.541 1.00 85.69 107 MET A N 1
ATOM 803 C CA . MET A 1 107 ? 15.413 6.220 -16.517 1.00 85.69 107 MET A CA 1
ATOM 804 C C . MET A 1 107 ? 14.312 5.920 -15.495 1.00 85.69 107 MET A C 1
ATOM 806 O O . MET A 1 107 ? 14.052 4.757 -15.193 1.00 85.69 107 MET A O 1
ATOM 810 N N . SER A 1 108 ? 13.613 6.951 -15.017 1.00 86.69 108 SER A N 1
ATOM 811 C CA . SER A 1 108 ? 12.512 6.801 -14.057 1.00 86.69 108 SER A CA 1
ATOM 812 C C . SER A 1 108 ? 11.362 5.959 -14.627 1.00 86.69 108 SER A C 1
ATOM 814 O O . SER A 1 108 ? 10.821 5.092 -13.932 1.00 86.69 108 SER A O 1
ATOM 816 N N . HIS A 1 109 ? 11.020 6.152 -15.907 1.00 88.31 109 HIS A N 1
ATOM 817 C CA . HIS A 1 109 ? 10.015 5.339 -16.598 1.00 88.31 109 HIS A CA 1
ATOM 818 C C . HIS A 1 109 ? 10.450 3.878 -16.751 1.00 88.31 109 HIS A C 1
ATOM 820 O O . HIS A 1 109 ? 9.645 2.979 -16.494 1.00 88.31 109 HIS A O 1
ATOM 826 N N . CYS A 1 110 ? 11.713 3.625 -17.106 1.00 86.44 110 CYS A N 1
ATOM 827 C CA . CYS A 1 110 ? 12.260 2.272 -17.211 1.00 86.44 110 CYS A CA 1
ATOM 828 C C . CYS A 1 110 ? 12.232 1.544 -15.863 1.00 86.44 110 CYS A C 1
ATOM 830 O O . CYS A 1 110 ? 11.759 0.412 -15.791 1.00 86.44 110 CYS A O 1
ATOM 832 N N . VAL A 1 111 ? 12.667 2.205 -14.785 1.00 87.62 111 VAL A N 1
ATOM 833 C CA . VAL A 1 111 ? 12.659 1.630 -13.430 1.00 87.62 111 VAL A CA 1
ATOM 834 C C . VAL A 1 111 ? 11.236 1.319 -12.970 1.00 87.62 111 VAL A C 1
ATOM 836 O O . VAL A 1 111 ? 10.979 0.224 -12.472 1.00 87.62 111 VAL A O 1
ATOM 839 N N . SER A 1 112 ? 10.296 2.243 -13.185 1.00 86.31 112 SER A N 1
ATOM 840 C CA . SER A 1 112 ? 8.884 2.043 -12.826 1.00 86.31 112 SER A CA 1
ATOM 841 C C . SER A 1 112 ? 8.261 0.883 -13.607 1.00 86.31 112 SER A C 1
ATOM 843 O O . SER A 1 112 ? 7.605 0.022 -13.024 1.00 86.31 112 SER A O 1
ATOM 845 N N . SER A 1 113 ? 8.527 0.815 -14.914 1.00 84.06 113 SER A N 1
ATOM 846 C CA . SER A 1 113 ? 8.031 -0.259 -15.782 1.00 84.06 113 SER A CA 1
ATOM 847 C C . SER A 1 113 ? 8.606 -1.617 -15.377 1.00 84.06 113 SER A C 1
ATOM 849 O O . SER A 1 113 ? 7.861 -2.584 -15.238 1.00 84.06 113 SER A O 1
ATOM 851 N N . LEU A 1 114 ? 9.915 -1.692 -15.112 1.00 84.12 114 LEU A N 1
ATOM 852 C CA . LEU A 1 114 ? 10.576 -2.908 -14.633 1.00 84.12 114 LEU A CA 1
ATOM 853 C C . LEU A 1 114 ? 9.996 -3.372 -13.291 1.00 84.12 114 LEU A C 1
ATOM 855 O O . LEU A 1 114 ? 9.790 -4.569 -13.091 1.00 84.12 114 LEU A O 1
ATOM 859 N N . MET A 1 115 ? 9.686 -2.436 -12.392 1.00 85.38 115 MET A N 1
ATOM 860 C CA . MET A 1 115 ? 9.046 -2.753 -11.117 1.00 85.38 115 MET A CA 1
ATOM 861 C C . MET A 1 115 ? 7.654 -3.337 -11.278 1.00 85.38 115 MET A C 1
ATOM 863 O O . MET A 1 115 ? 7.345 -4.360 -10.672 1.00 85.38 115 MET A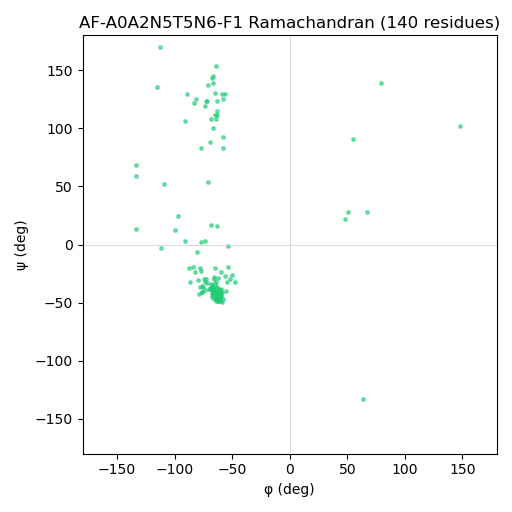 O 1
ATOM 867 N N . TRP A 1 116 ? 6.827 -2.740 -12.128 1.00 81.69 116 TRP A N 1
ATOM 868 C CA . TRP A 1 116 ? 5.484 -3.252 -12.392 1.00 81.69 116 TRP A CA 1
ATOM 869 C C . TRP A 1 116 ? 5.500 -4.647 -13.020 1.00 81.69 116 TRP A C 1
ATOM 871 O O . TRP A 1 116 ? 4.675 -5.488 -12.662 1.00 81.69 116 TRP A O 1
ATOM 881 N N . LEU A 1 117 ? 6.467 -4.915 -13.901 1.00 81.81 117 LEU A N 1
ATOM 882 C CA . LEU A 1 117 ? 6.662 -6.241 -14.487 1.00 81.81 117 LEU A CA 1
ATOM 883 C C . LEU A 1 117 ? 7.110 -7.269 -13.437 1.00 81.81 117 LEU A C 1
ATOM 885 O O . LEU A 1 117 ? 6.613 -8.394 -13.442 1.00 81.81 117 LEU A O 1
ATOM 889 N N . ARG A 1 118 ? 8.008 -6.892 -12.515 1.00 80.25 118 ARG A N 1
ATOM 890 C CA . ARG A 1 118 ? 8.484 -7.775 -11.432 1.00 80.25 118 ARG A CA 1
ATOM 891 C C . ARG A 1 118 ? 7.392 -8.116 -10.417 1.00 80.25 118 ARG A C 1
ATOM 893 O O . ARG A 1 118 ? 7.338 -9.253 -9.963 1.00 80.25 118 ARG A O 1
ATOM 900 N N . GLU A 1 119 ? 6.503 -7.175 -10.107 1.00 78.38 119 GLU A N 1
ATOM 901 C CA . GLU A 1 119 ? 5.352 -7.407 -9.218 1.00 78.38 119 GLU A CA 1
ATOM 902 C C . GLU A 1 119 ? 4.197 -8.162 -9.910 1.00 78.38 119 GLU A C 1
ATOM 904 O O . GLU A 1 119 ? 3.155 -8.402 -9.301 1.00 78.38 119 GLU A O 1
ATOM 909 N N . GLY A 1 120 ? 4.363 -8.557 -11.181 1.00 74.25 120 GLY A N 1
ATOM 910 C CA . GLY A 1 120 ? 3.386 -9.371 -11.903 1.00 74.25 120 GLY A CA 1
ATOM 911 C C . GLY A 1 120 ? 2.071 -8.645 -12.178 1.00 74.25 120 GLY A C 1
ATOM 912 O O . GLY A 1 120 ? 1.023 -9.287 -12.273 1.00 74.25 120 GLY A O 1
ATOM 913 N N . ILE A 1 121 ? 2.106 -7.313 -12.294 1.00 75.31 121 ILE A N 1
ATOM 914 C CA . ILE A 1 121 ? 0.909 -6.526 -12.581 1.00 75.31 121 ILE A CA 1
ATOM 915 C C . ILE A 1 121 ? 0.391 -6.925 -13.962 1.00 75.31 121 ILE A C 1
ATOM 917 O O . ILE A 1 121 ? 1.093 -6.847 -14.971 1.00 75.31 121 ILE A O 1
ATOM 921 N N . THR A 1 122 ? -0.864 -7.358 -14.008 1.00 74.12 122 THR A N 1
ATOM 922 C CA . THR A 1 122 ? -1.540 -7.689 -15.258 1.00 74.12 122 THR A CA 1
ATOM 923 C C . THR A 1 122 ? -1.660 -6.432 -16.112 1.00 74.12 122 THR A C 1
ATOM 925 O O . THR A 1 122 ? -2.348 -5.482 -15.739 1.00 74.12 122 THR A O 1
ATOM 928 N N . LEU A 1 123 ? -0.980 -6.424 -17.258 1.00 76.94 123 LEU A N 1
ATOM 929 C CA . LEU A 1 123 ? -1.077 -5.341 -18.231 1.00 76.94 123 LEU A CA 1
ATOM 930 C C . LEU A 1 123 ? -2.452 -5.399 -18.917 1.00 76.94 123 LEU A C 1
ATOM 932 O O . LEU A 1 123 ? -2.827 -6.426 -19.487 1.00 76.94 123 LEU A O 1
ATOM 936 N N . PHE A 1 124 ? -3.210 -4.304 -18.852 1.00 76.44 124 PHE A N 1
ATOM 937 C CA . PHE A 1 124 ? -4.547 -4.174 -19.444 1.00 76.44 124 PHE A CA 1
ATOM 938 C C . PHE A 1 124 ? -4.555 -3.174 -20.612 1.00 76.44 124 PHE A C 1
ATOM 940 O O . PHE A 1 124 ? -3.585 -2.448 -20.829 1.00 76.44 124 PHE A O 1
ATOM 947 N N . GLY A 1 125 ? -5.663 -3.136 -21.360 1.00 85.31 125 GLY A N 1
ATOM 948 C CA . GLY A 1 125 ? -5.852 -2.211 -22.483 1.00 85.31 125 GLY A CA 1
ATOM 949 C C . GLY A 1 125 ? -4.854 -2.457 -23.614 1.00 85.31 125 GLY A C 1
ATOM 950 O O . GLY A 1 125 ? -4.614 -3.607 -23.990 1.00 85.31 125 GLY A O 1
ATOM 951 N N . ASP A 1 126 ? -4.244 -1.380 -24.106 1.00 83.56 126 ASP A N 1
ATOM 952 C CA . ASP A 1 126 ? -3.288 -1.397 -25.223 1.00 83.56 126 ASP A CA 1
ATOM 953 C C . ASP A 1 126 ? -2.052 -2.270 -24.946 1.00 83.56 126 ASP A C 1
ATOM 955 O O . ASP A 1 126 ? -1.439 -2.817 -25.861 1.00 83.56 126 ASP A O 1
ATOM 959 N N . PHE A 1 127 ? -1.718 -2.491 -23.670 1.00 78.69 127 PHE A N 1
ATOM 960 C CA . PHE A 1 127 ? -0.571 -3.303 -23.254 1.00 78.69 127 PHE A CA 1
ATOM 961 C C . PHE A 1 127 ? -0.902 -4.788 -23.037 1.00 78.69 127 PHE A C 1
ATOM 963 O O . PHE A 1 127 ? -0.021 -5.571 -22.672 1.00 78.69 127 PHE A O 1
ATOM 970 N N . LYS A 1 128 ? -2.147 -5.221 -23.287 1.00 81.12 128 LYS A N 1
ATOM 971 C CA . LYS A 1 128 ? -2.574 -6.620 -23.101 1.00 81.12 128 LYS A CA 1
ATOM 972 C C . LYS A 1 128 ? -1.758 -7.597 -23.954 1.00 81.12 128 LYS A C 1
ATOM 974 O O . LYS A 1 128 ? -1.374 -8.658 -23.464 1.00 81.12 128 LYS A O 1
ATOM 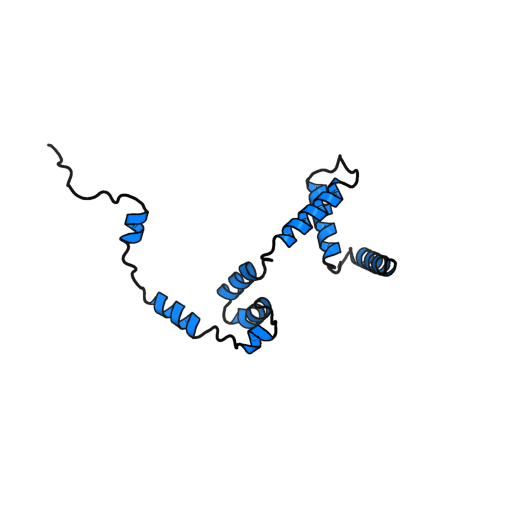979 N N . ALA A 1 129 ? -1.461 -7.227 -25.202 1.00 82.50 129 ALA A N 1
ATOM 980 C CA . ALA A 1 129 ? -0.640 -8.039 -26.102 1.00 82.50 129 ALA A CA 1
ATOM 981 C C . ALA A 1 129 ? 0.781 -8.238 -25.544 1.00 82.50 129 ALA A C 1
ATOM 983 O O . ALA A 1 129 ? 1.283 -9.360 -25.496 1.00 82.50 129 ALA A O 1
ATOM 984 N N . ALA A 1 130 ? 1.397 -7.168 -25.031 1.00 78.50 130 ALA A N 1
ATOM 985 C CA . ALA A 1 130 ? 2.713 -7.236 -24.400 1.00 78.50 130 ALA A CA 1
ATOM 986 C C . ALA A 1 130 ? 2.701 -8.122 -23.140 1.00 78.50 130 ALA A C 1
ATOM 988 O O . ALA A 1 130 ? 3.605 -8.934 -22.951 1.00 78.50 130 ALA A O 1
ATOM 989 N N . GLY A 1 131 ? 1.647 -8.036 -22.319 1.00 80.00 131 GLY A N 1
ATOM 990 C CA . GLY A 1 131 ? 1.477 -8.895 -21.142 1.00 80.00 131 GLY A CA 1
ATOM 991 C C . GLY A 1 131 ? 1.389 -10.384 -21.489 1.00 80.00 131 GLY A C 1
ATOM 992 O O . GLY A 1 131 ? 1.999 -11.217 -20.818 1.00 80.00 131 GLY A O 1
ATOM 993 N N . GLN A 1 132 ? 0.692 -10.731 -22.576 1.00 81.00 132 GLN A N 1
ATOM 994 C CA . GLN A 1 132 ? 0.604 -12.111 -23.067 1.00 81.00 132 GLN A CA 1
ATOM 995 C C . GLN A 1 132 ? 1.968 -12.642 -23.525 1.00 81.00 132 GLN A C 1
ATOM 997 O O . GLN A 1 132 ? 2.350 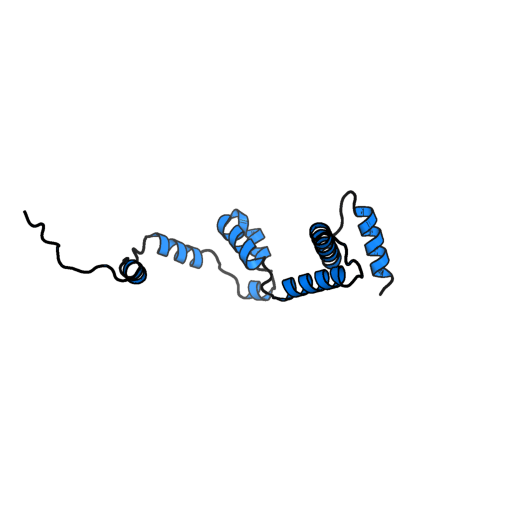-13.753 -23.142 1.00 81.00 132 GLN A O 1
ATOM 1002 N N . VAL A 1 133 ? 2.733 -11.843 -24.275 1.00 81.62 133 VAL A N 1
ATOM 1003 C CA . VAL A 1 133 ? 4.092 -12.206 -24.712 1.00 81.62 133 VAL A CA 1
ATOM 1004 C C . VAL A 1 133 ? 5.016 -12.399 -23.510 1.00 81.62 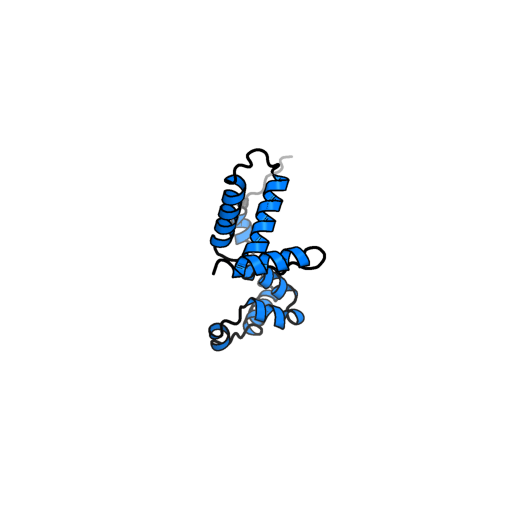133 VAL A C 1
ATOM 1006 O O . VAL A 1 133 ? 5.669 -13.435 -23.402 1.00 81.62 133 VAL A O 1
ATOM 1009 N N . LEU A 1 134 ? 5.009 -11.465 -22.556 1.00 78.06 134 LEU A N 1
ATOM 1010 C CA . LEU A 1 134 ? 5.820 -11.555 -21.340 1.00 78.06 134 LEU A CA 1
ATOM 1011 C C . LEU A 1 134 ? 5.488 -12.814 -20.523 1.00 78.06 134 LEU A C 1
ATOM 1013 O O . LEU A 1 134 ? 6.385 -13.528 -20.078 1.00 78.06 134 LEU A O 1
ATOM 1017 N N . SER A 1 135 ? 4.197 -13.132 -20.379 1.00 77.69 135 SER A N 1
ATOM 1018 C CA . SER A 1 135 ? 3.746 -14.343 -19.680 1.00 77.69 135 SER A CA 1
ATOM 1019 C C . SER A 1 135 ? 4.151 -15.636 -20.395 1.00 77.69 135 SER A C 1
ATOM 1021 O O . SER A 1 135 ? 4.340 -16.665 -19.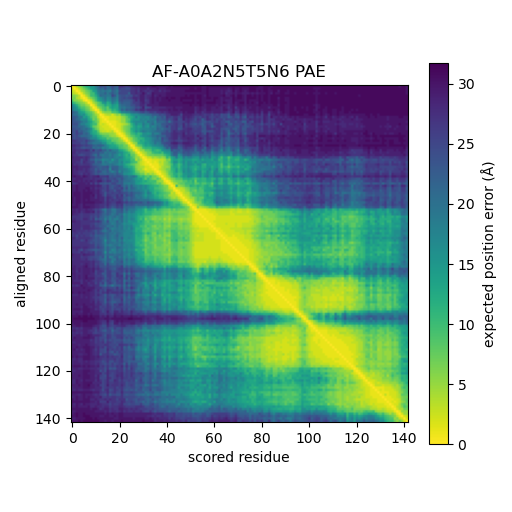749 1.00 77.69 135 SER A O 1
ATOM 1023 N N . SER A 1 136 ? 4.305 -15.583 -21.721 1.00 78.31 136 SER A N 1
ATOM 1024 C CA . SER A 1 136 ? 4.777 -16.706 -22.534 1.00 78.31 136 SER A CA 1
ATOM 1025 C C . SER A 1 136 ? 6.289 -16.889 -22.378 1.00 78.31 136 SER A C 1
ATOM 1027 O O . SER A 1 136 ? 6.747 -18.009 -22.187 1.00 78.31 136 SER A O 1
ATOM 1029 N N . LEU A 1 137 ? 7.054 -15.792 -22.349 1.00 71.06 137 LEU A N 1
ATOM 1030 C CA . LEU A 1 137 ? 8.504 -15.798 -22.119 1.00 71.06 137 LEU A CA 1
ATOM 1031 C C . LEU A 1 137 ? 8.876 -16.279 -20.709 1.00 71.06 137 LEU A C 1
ATOM 1033 O O . LEU A 1 137 ? 9.814 -17.056 -20.549 1.00 71.06 137 LEU A O 1
ATOM 1037 N N . GLY A 1 138 ? 8.113 -15.885 -19.685 1.00 67.00 138 GLY A N 1
ATOM 1038 C CA . GLY A 1 138 ? 8.339 -16.327 -18.304 1.00 67.00 138 GLY A CA 1
ATOM 1039 C C . GLY A 1 138 ? 8.141 -17.833 -18.078 1.00 67.00 138 GLY A C 1
ATOM 1040 O O . GLY A 1 138 ? 8.673 -18.376 -17.114 1.00 67.00 138 GLY A O 1
ATOM 1041 N N . LYS A 1 139 ? 7.410 -18.524 -18.965 1.00 58.72 139 LYS A N 1
ATOM 1042 C CA . LYS A 1 139 ? 7.221 -19.986 -18.917 1.00 58.72 139 LYS A CA 1
ATOM 1043 C C . LYS A 1 139 ? 8.356 -20.772 -19.579 1.00 58.72 139 LYS A C 1
ATOM 1045 O O . LYS A 1 139 ? 8.476 -21.956 -19.308 1.00 58.72 139 LYS A O 1
ATOM 1050 N N . ILE A 1 140 ? 9.157 -20.135 -20.436 1.00 50.19 140 ILE A N 1
ATOM 1051 C CA . ILE A 1 140 ? 10.241 -20.788 -21.195 1.00 50.19 140 ILE A CA 1
ATOM 1052 C C . ILE A 1 140 ? 11.516 -20.935 -20.343 1.00 50.19 140 ILE A C 1
ATOM 1054 O O . ILE A 1 140 ? 12.318 -21.825 -20.590 1.00 50.19 140 ILE A O 1
ATOM 1058 N N . ASN A 1 141 ? 11.689 -20.096 -19.317 1.00 45.28 141 ASN A N 1
ATOM 1059 C CA . ASN A 1 141 ? 12.864 -20.078 -18.434 1.00 45.28 141 ASN A CA 1
ATOM 1060 C C . ASN A 1 141 ? 12.670 -20.861 -17.117 1.00 45.28 141 ASN A C 1
ATOM 1062 O O . ASN A 1 141 ? 13.311 -20.538 -16.115 1.00 45.28 141 ASN A O 1
ATOM 1066 N N . LYS A 1 142 ? 11.767 -21.849 -17.087 1.00 41.41 142 LYS A N 1
ATOM 1067 C CA . LYS A 1 142 ? 11.485 -22.658 -15.895 1.00 41.41 142 LYS A CA 1
ATOM 1068 C C . LYS A 1 142 ? 11.671 -24.143 -16.152 1.00 41.41 142 LYS A C 1
ATOM 1070 O O . LYS A 1 142 ? 11.275 -24.590 -17.248 1.00 41.41 142 LYS A O 1
#

Sequence (142 aa):
MVIEKPPGAEPASILDLLASHPHQSTPQENKVEAFLKACLKFSSQEIKLKFTPLTWWKNNCATYPTLAQMARAYLGCSGSSCAVERLFSAASDVCSSRQGGLLPSTMSHCVSSLMWLREGITLFGDFKAAGQVLSSLGKINK

Organism: NCBI:txid200324

InterPro domains:
  IPR008906 HAT, C-terminal dimerisation domain [PF05699] (44-114)
  IPR012337 Ribonuclease H-like superfamily [SSF53098] (28-118)
  IPR052035 Zinc finger BED domain-containing [PTHR46481] (29-118)

pLDDT: mean 70.49, std 14.18, range [36.66, 88.31]

Foldseek 3Di:
DDDDDDDDDDQDDPVSVVVPPPPPVDVVVVVVVVCVVPPDPDDPVNVVVPPQVLNVLVVCCVVPVPVSVVCCVPSVDDPDCVVVVLLVVLLCVLVVPPCVPDDPVRSVVSSVVVVCVVVLPQDDDPCNVVSVVSVVVVVVVD

Secondary structure (DSSP, 8-state):
---PPPP-----HHHHHHHSS-----TTHHHHHHHHHHH----HHHHHTT--HHHHHHHTTTT-HHHHHHHHHHHHS--STHHHHHHHHHHHHHHHSS-TT--HHHHHHHHHHHHHHHTT----GGGHHHHHHHHHHHHHT-

Mean predicted aligned error: 17.13 Å

Radius of gyration: 27.62 Å; Cα contacts (8 Å, |Δi|>4): 41; chains: 1; bounding box: 43×82×64 Å